Protein AF-A1ZHN7-F1 (afdb_monomer_lite)

Organism: NCBI:txid313606

Foldseek 3Di:
DWDKDKWFKAFPVRHTQWIWIDTQAKIWIDGPVFIKMWPGGNVPPPFQWIFIAGPVRHTFWIWGHDPQKIKIWGPDPPTWIKMWGDDPQKIFIDTPPDPDGQWIWGDPDVLKIFIDGPRDTQWIWDDDPQWTFIGGPPTGITTGDPFQNVLVVLVSVVVPPPVRSRVVSNVRRSPPD

Sequence (177 aa):
MGSWQKVIVKDKKGNRIVKFIWNEQQVLIQTPEKLWQSKDSIALIERPTKIYQTPANTPLIETNVKGLDILAKTISPPFSQWRLRFVGDTMQVFKANQHPPAYWVVQYKLNKYRVYQAGNEVGKTKITNGIVDVDGVGIDLKIPTPTNSYAYTLLMMYQIPKIIRCSLMAELLLKQL

Structure (mmCIF, N/CA/C/O backbone):
data_AF-A1ZHN7-F1
#
_entry.id   AF-A1ZHN7-F1
#
loop_
_atom_site.group_PDB
_atom_site.id
_atom_site.type_symbol
_atom_site.label_atom_id
_atom_site.label_alt_id
_atom_site.label_comp_id
_atom_site.label_asym_id
_atom_site.label_entity_id
_atom_site.label_seq_id
_atom_site.pdbx_PDB_ins_code
_atom_site.Cartn_x
_atom_site.Cartn_y
_atom_site.Cartn_z
_atom_site.occupancy
_atom_site.B_iso_or_equiv
_atom_site.auth_seq_id
_atom_site.auth_comp_id
_atom_site.auth_asym_id
_atom_site.auth_atom_id
_atom_site.pdbx_PDB_model_num
ATOM 1 N N . MET A 1 1 ? 0.942 24.299 -15.062 1.00 49.75 1 MET A N 1
ATOM 2 C CA . MET A 1 1 ? 1.853 23.328 -14.414 1.00 49.75 1 MET A CA 1
ATOM 3 C C . MET A 1 1 ? 1.235 22.950 -13.078 1.00 49.75 1 MET A C 1
ATOM 5 O O . MET A 1 1 ? 1.117 23.827 -12.232 1.00 49.75 1 MET A O 1
ATOM 9 N N . GLY A 1 2 ? 0.756 21.712 -12.922 1.00 61.78 2 GLY A N 1
ATOM 10 C CA . GLY A 1 2 ? 0.112 21.263 -11.681 1.00 61.78 2 GLY A CA 1
ATOM 11 C C . GLY A 1 2 ? 1.078 21.263 -10.491 1.00 61.78 2 GLY A C 1
ATOM 12 O O . GLY A 1 2 ? 2.279 21.032 -10.658 1.00 61.78 2 GLY A O 1
ATOM 13 N N . SER A 1 3 ? 0.566 21.545 -9.292 1.00 80.62 3 SER A N 1
ATOM 14 C CA . SER A 1 3 ? 1.362 21.550 -8.065 1.00 80.62 3 SER A CA 1
ATOM 15 C C . SER A 1 3 ? 1.751 20.125 -7.663 1.00 80.62 3 SER A C 1
ATOM 17 O O . SER A 1 3 ? 0.949 19.193 -7.699 1.00 80.62 3 SER A O 1
ATOM 19 N N . TRP A 1 4 ? 3.015 19.945 -7.286 1.00 86.25 4 TRP A N 1
ATOM 20 C CA . TRP A 1 4 ? 3.498 18.666 -6.782 1.00 86.25 4 TRP A CA 1
ATOM 21 C C . TRP A 1 4 ? 3.012 18.437 -5.354 1.00 86.25 4 TRP A C 1
ATOM 23 O O . TRP A 1 4 ? 3.286 19.232 -4.454 1.00 86.25 4 TRP A O 1
ATOM 33 N N . GLN A 1 5 ? 2.347 17.309 -5.135 1.00 88.06 5 GLN A N 1
ATOM 34 C CA . GLN A 1 5 ? 1.976 16.820 -3.816 1.00 88.06 5 GLN A CA 1
ATOM 35 C C . GLN A 1 5 ? 3.051 15.868 -3.290 1.00 88.06 5 GLN A C 1
ATOM 37 O O . GLN A 1 5 ? 3.743 15.182 -4.049 1.00 88.06 5 GLN A O 1
ATOM 42 N N . LYS A 1 6 ? 3.238 15.856 -1.968 1.00 89.69 6 LYS A N 1
ATOM 43 C CA . LYS A 1 6 ? 4.318 15.108 -1.323 1.00 89.69 6 LYS A CA 1
ATOM 44 C C . LYS A 1 6 ? 3.888 14.582 0.037 1.00 89.69 6 LYS A C 1
ATOM 46 O O . LYS A 1 6 ? 3.492 15.349 0.907 1.00 89.69 6 LYS A O 1
ATOM 51 N N . VAL A 1 7 ? 4.101 13.287 0.250 1.00 87.81 7 VAL A N 1
ATOM 52 C CA . VAL A 1 7 ? 3.923 12.616 1.543 1.00 87.81 7 VAL A CA 1
ATOM 53 C C . VAL A 1 7 ? 5.220 11.911 1.911 1.00 87.81 7 VAL A C 1
ATOM 55 O O . VAL A 1 7 ? 5.774 11.147 1.122 1.00 87.81 7 VAL A O 1
ATOM 58 N N . ILE A 1 8 ? 5.725 12.163 3.118 1.00 88.38 8 ILE A N 1
ATOM 59 C CA . ILE A 1 8 ? 6.865 11.432 3.678 1.00 88.38 8 ILE A CA 1
ATOM 60 C C . ILE A 1 8 ? 6.377 10.677 4.906 1.00 88.38 8 ILE A C 1
ATOM 62 O O . ILE A 1 8 ? 5.892 11.292 5.851 1.00 88.38 8 ILE A O 1
ATOM 66 N N . VAL A 1 9 ? 6.579 9.364 4.907 1.00 85.75 9 VAL A N 1
ATOM 67 C CA . VAL A 1 9 ? 6.367 8.513 6.076 1.00 85.75 9 VAL A CA 1
ATOM 68 C C . VAL A 1 9 ? 7.707 8.286 6.764 1.00 85.75 9 VAL A C 1
ATOM 70 O O . VAL A 1 9 ? 8.678 7.849 6.131 1.00 85.75 9 VAL A O 1
ATOM 73 N N . LYS A 1 10 ? 7.755 8.580 8.063 1.00 85.00 10 LYS A N 1
ATOM 74 C CA . LYS A 1 10 ? 8.924 8.370 8.920 1.00 85.00 10 LYS A CA 1
ATOM 75 C C . LYS A 1 10 ? 8.573 7.478 10.107 1.00 85.00 10 LYS A C 1
ATOM 77 O O . LYS A 1 10 ? 7.427 7.483 10.559 1.00 85.00 10 LYS A O 1
ATOM 82 N N . ASP A 1 11 ? 9.565 6.751 10.610 1.00 81.94 11 ASP A N 1
ATOM 83 C CA . ASP A 1 11 ? 9.480 6.107 11.923 1.00 81.94 11 ASP A CA 1
ATOM 84 C C . ASP A 1 11 ? 9.625 7.139 13.066 1.00 81.94 11 ASP A C 1
ATOM 86 O O . ASP A 1 11 ? 9.928 8.317 12.834 1.00 81.94 11 ASP A O 1
ATOM 90 N N . LYS A 1 12 ? 9.431 6.711 14.321 1.00 73.88 12 LYS A N 1
ATOM 91 C CA . LYS A 1 12 ? 9.613 7.563 15.514 1.00 73.88 12 LYS A CA 1
ATOM 92 C C . LYS A 1 12 ? 11.028 8.129 15.679 1.00 73.88 12 LYS A C 1
ATOM 94 O O . LYS A 1 12 ? 11.168 9.176 16.308 1.00 73.88 12 LYS A O 1
ATOM 99 N N . LYS A 1 13 ? 12.054 7.479 15.119 1.00 81.25 13 LYS A N 1
ATOM 100 C CA . LYS A 1 13 ? 13.450 7.954 15.136 1.00 81.25 13 LYS A CA 1
ATOM 101 C C . LYS A 1 13 ? 13.716 9.001 14.046 1.00 81.25 13 LYS A C 1
ATOM 103 O O . LYS A 1 13 ? 14.791 9.587 14.008 1.00 81.25 13 LYS A O 1
ATOM 108 N N . GLY A 1 14 ? 12.741 9.258 13.173 1.00 82.12 14 GLY A N 1
ATOM 109 C CA . GLY A 1 14 ? 12.850 10.199 12.064 1.00 82.12 14 GLY A CA 1
ATOM 110 C C . GLY A 1 14 ? 13.412 9.586 10.780 1.00 82.12 14 GLY A C 1
ATOM 111 O O . GLY A 1 14 ? 13.554 10.312 9.789 1.00 82.12 14 GLY A O 1
ATOM 112 N N . ASN A 1 15 ? 13.677 8.276 10.748 1.00 85.75 15 ASN A N 1
ATOM 113 C CA . ASN A 1 15 ? 14.151 7.597 9.549 1.00 85.75 15 ASN A CA 1
ATOM 114 C C . ASN A 1 15 ? 13.029 7.522 8.519 1.00 85.75 15 ASN A C 1
ATOM 116 O O . ASN A 1 15 ? 11.884 7.179 8.820 1.00 85.75 15 ASN A O 1
ATOM 120 N N . ARG A 1 16 ? 13.360 7.826 7.266 1.00 89.31 16 ARG A N 1
ATOM 121 C CA . ARG A 1 16 ? 12.405 7.768 6.158 1.00 89.31 16 ARG A CA 1
ATOM 122 C C . ARG A 1 16 ? 12.110 6.316 5.784 1.00 89.31 16 ARG A C 1
ATOM 124 O O . ARG A 1 16 ? 13.011 5.605 5.353 1.00 89.31 16 ARG A O 1
ATOM 131 N N . ILE A 1 17 ? 10.838 5.926 5.824 1.00 88.06 17 ILE A N 1
ATOM 132 C CA . ILE A 1 17 ? 10.381 4.598 5.383 1.00 88.06 17 ILE A CA 1
ATOM 133 C C . ILE A 1 17 ? 10.012 4.616 3.904 1.00 88.06 17 ILE A C 1
ATOM 135 O O . ILE A 1 17 ? 10.408 3.735 3.139 1.00 88.06 17 ILE A O 1
ATOM 139 N N . VAL A 1 18 ? 9.240 5.625 3.504 1.00 92.12 18 VAL A N 1
ATOM 140 C CA . VAL A 1 18 ? 8.807 5.822 2.122 1.00 92.12 18 VAL A CA 1
ATOM 141 C C . VAL A 1 18 ? 8.450 7.288 1.891 1.00 92.12 18 VAL A C 1
ATOM 143 O O . VAL A 1 18 ? 7.977 7.988 2.788 1.00 92.12 18 VAL A O 1
ATOM 146 N N . LYS A 1 19 ? 8.705 7.766 0.678 1.00 93.75 19 LYS A N 1
ATOM 147 C CA . LYS A 1 19 ? 8.317 9.080 0.180 1.00 93.75 19 LYS A CA 1
ATOM 148 C C . LYS A 1 19 ? 7.496 8.888 -1.087 1.00 93.75 19 LYS A C 1
ATOM 150 O O . LYS A 1 19 ? 7.940 8.214 -2.012 1.00 93.75 19 LYS A O 1
ATOM 155 N N . PHE A 1 20 ? 6.336 9.522 -1.110 1.00 93.12 20 PHE A N 1
ATOM 156 C CA . PHE A 1 20 ? 5.449 9.618 -2.256 1.00 93.12 20 PHE A CA 1
ATOM 157 C C . PHE A 1 20 ? 5.501 11.050 -2.774 1.00 93.12 20 PHE A C 1
ATOM 159 O O . PHE A 1 20 ? 5.432 11.997 -1.986 1.00 93.12 20 PHE A O 1
ATOM 166 N N . ILE A 1 21 ? 5.662 11.212 -4.081 1.00 92.62 21 ILE A N 1
ATOM 167 C CA . ILE A 1 21 ? 5.616 12.511 -4.752 1.00 92.62 21 ILE A CA 1
ATOM 168 C C . ILE A 1 21 ? 4.764 12.332 -5.993 1.00 92.62 21 ILE A C 1
ATOM 170 O O . ILE A 1 21 ? 4.994 11.382 -6.732 1.00 92.62 21 ILE A O 1
ATOM 174 N N . TRP A 1 22 ? 3.795 13.200 -6.235 1.00 90.69 22 TRP A N 1
ATOM 175 C CA . TRP A 1 22 ? 2.980 13.073 -7.435 1.00 90.69 22 TRP A CA 1
ATOM 176 C C . TRP A 1 22 ? 2.454 14.412 -7.932 1.00 90.69 22 TRP A C 1
ATOM 178 O O . TRP A 1 22 ? 2.357 15.382 -7.183 1.00 90.69 22 TRP A O 1
ATOM 188 N N . ASN A 1 23 ? 2.139 14.448 -9.217 1.00 87.94 23 ASN A N 1
ATOM 189 C CA . ASN A 1 23 ? 1.414 15.515 -9.893 1.00 87.94 23 ASN A CA 1
ATOM 190 C C . ASN A 1 23 ? 0.461 14.873 -10.915 1.00 87.94 23 ASN A C 1
ATOM 192 O O . ASN A 1 23 ? 0.361 13.656 -10.990 1.00 87.94 23 ASN A O 1
ATOM 196 N N . GLU A 1 24 ? -0.201 15.663 -11.750 1.00 82.31 24 GLU A N 1
ATOM 197 C CA . GLU A 1 24 ? -1.109 15.147 -12.786 1.00 82.31 24 GLU A CA 1
ATOM 198 C C . GLU A 1 24 ? -0.456 14.165 -13.778 1.00 82.31 24 GLU A C 1
ATOM 200 O O . GLU A 1 24 ? -1.155 13.377 -14.405 1.00 82.31 24 GLU A O 1
ATOM 205 N N . GLN A 1 25 ? 0.871 14.175 -13.917 1.00 84.12 25 GLN A N 1
ATOM 206 C CA . GLN A 1 25 ? 1.609 13.430 -14.939 1.00 84.12 25 GLN A CA 1
ATOM 207 C C . GLN A 1 25 ? 2.277 12.163 -14.411 1.00 84.12 25 GLN A C 1
ATOM 209 O O . GLN A 1 25 ? 2.516 11.242 -15.182 1.00 84.12 25 GLN A O 1
ATOM 214 N N . GLN A 1 26 ? 2.644 12.109 -13.134 1.00 87.81 26 GLN A N 1
ATOM 215 C CA . GLN A 1 26 ? 3.409 10.981 -12.614 1.00 87.81 26 GLN A CA 1
ATOM 216 C C . GLN A 1 26 ? 3.297 10.824 -11.105 1.00 87.81 26 GLN A C 1
ATOM 218 O O . GLN A 1 26 ? 3.159 11.792 -10.356 1.00 87.81 26 GLN A O 1
ATOM 223 N N . VAL A 1 27 ? 3.444 9.575 -10.669 1.00 92.00 27 VAL A N 1
ATOM 224 C CA . VAL A 1 27 ? 3.641 9.167 -9.280 1.00 92.00 27 VAL A CA 1
ATOM 225 C C . VAL A 1 27 ? 5.066 8.672 -9.125 1.00 92.00 27 VAL A C 1
ATOM 227 O O . VAL A 1 27 ? 5.492 7.793 -9.865 1.00 92.00 27 VAL A O 1
ATOM 230 N N . LEU A 1 28 ? 5.767 9.150 -8.108 1.00 95.06 28 LEU A N 1
ATOM 231 C CA . LEU A 1 28 ? 7.074 8.672 -7.687 1.00 95.06 28 LEU A CA 1
ATOM 232 C C . LEU A 1 28 ? 6.977 8.052 -6.293 1.00 95.06 28 LEU A C 1
ATOM 234 O O . LEU A 1 28 ? 6.463 8.672 -5.357 1.00 95.06 28 LEU A O 1
ATOM 238 N N . ILE A 1 29 ? 7.527 6.849 -6.146 1.00 96.38 29 ILE A N 1
ATOM 239 C CA . ILE A 1 29 ? 7.585 6.106 -4.890 1.00 96.38 29 ILE A CA 1
ATOM 240 C C . ILE A 1 29 ? 9.049 5.811 -4.576 1.00 96.38 29 ILE A C 1
ATOM 242 O O . ILE A 1 29 ? 9.746 5.143 -5.338 1.00 96.38 29 ILE A O 1
ATOM 246 N N . GLN A 1 30 ? 9.521 6.314 -3.439 1.00 96.62 30 GLN A N 1
ATOM 247 C CA . GLN A 1 30 ? 10.909 6.185 -3.011 1.00 96.62 30 GLN A CA 1
ATOM 248 C C . GLN A 1 30 ? 10.992 5.568 -1.616 1.00 96.62 30 GLN A C 1
ATOM 250 O O . GLN A 1 30 ? 10.591 6.190 -0.632 1.00 96.62 30 GLN A O 1
ATOM 255 N N . THR A 1 31 ? 11.577 4.379 -1.513 1.00 94.44 31 THR A N 1
ATOM 256 C CA . THR A 1 31 ? 12.037 3.792 -0.245 1.00 94.44 31 THR A CA 1
ATOM 257 C C . THR A 1 31 ? 13.545 4.045 -0.080 1.00 94.44 31 THR A C 1
ATOM 259 O O . THR A 1 31 ? 14.175 4.586 -0.992 1.00 94.44 31 THR A O 1
ATOM 262 N N . PRO A 1 32 ? 14.166 3.718 1.070 1.00 91.94 32 PRO A N 1
ATOM 263 C CA . PRO A 1 32 ? 15.624 3.760 1.198 1.00 91.94 32 PRO A CA 1
ATOM 264 C C . PRO A 1 32 ? 16.355 2.896 0.164 1.00 91.94 32 PRO A C 1
ATOM 266 O O . PRO A 1 32 ? 17.444 3.256 -0.260 1.00 91.94 32 PRO A O 1
ATOM 269 N N . GLU A 1 33 ? 15.746 1.785 -0.254 1.00 93.06 33 GLU A N 1
ATOM 270 C CA . GLU A 1 33 ? 16.395 0.768 -1.085 1.00 93.06 33 GLU A CA 1
ATOM 271 C C . GLU A 1 33 ? 16.028 0.868 -2.570 1.00 93.06 33 GLU A C 1
ATOM 273 O O . GLU A 1 33 ? 16.766 0.373 -3.417 1.00 93.06 33 GLU A O 1
ATOM 278 N N . LYS A 1 34 ? 14.858 1.429 -2.905 1.00 94.31 34 LYS A N 1
ATOM 279 C CA . LYS A 1 34 ? 14.313 1.398 -4.268 1.00 94.31 34 LYS A CA 1
ATOM 280 C C . LYS A 1 34 ? 13.571 2.679 -4.631 1.00 94.31 34 LYS A C 1
ATOM 282 O O . LYS A 1 34 ? 12.952 3.332 -3.792 1.00 94.31 34 LYS A O 1
ATOM 287 N N . LEU A 1 35 ? 13.596 2.981 -5.925 1.00 95.75 35 LEU A N 1
ATOM 288 C CA . LEU A 1 35 ? 12.838 4.048 -6.566 1.00 95.75 35 LEU A CA 1
ATOM 289 C C . LEU A 1 35 ? 12.042 3.452 -7.723 1.00 95.75 35 LEU A C 1
ATOM 291 O O . LEU A 1 35 ? 12.595 2.686 -8.513 1.00 95.75 35 LEU A O 1
ATOM 295 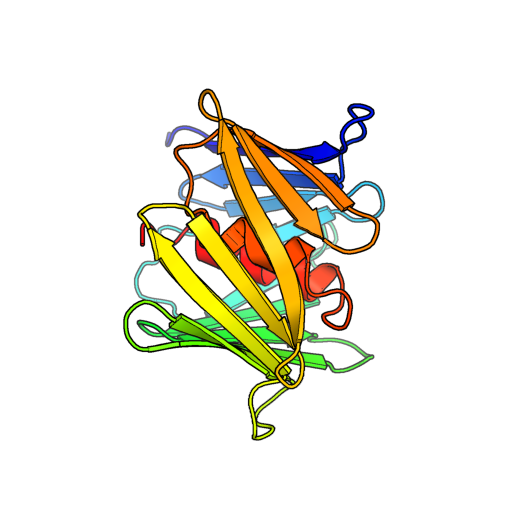N N . TRP A 1 36 ? 10.767 3.802 -7.825 1.00 96.50 36 TRP A N 1
ATOM 296 C CA . TRP A 1 36 ? 9.948 3.470 -8.984 1.00 96.50 36 TRP A CA 1
ATOM 297 C C . TRP A 1 36 ? 8.870 4.523 -9.217 1.00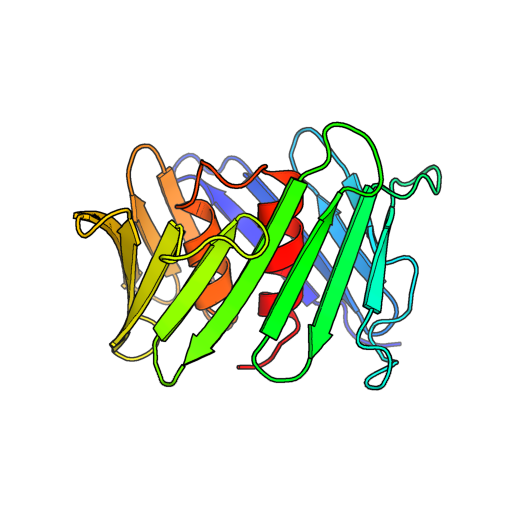 96.50 36 TRP A C 1
ATOM 299 O O . TRP A 1 36 ? 8.496 5.259 -8.301 1.00 96.50 36 TRP A O 1
ATOM 309 N N . GLN A 1 37 ? 8.395 4.610 -10.454 1.00 95.50 37 GLN A N 1
ATOM 310 C CA . GLN A 1 37 ? 7.474 5.652 -10.899 1.00 95.50 37 GLN A CA 1
ATOM 311 C C . G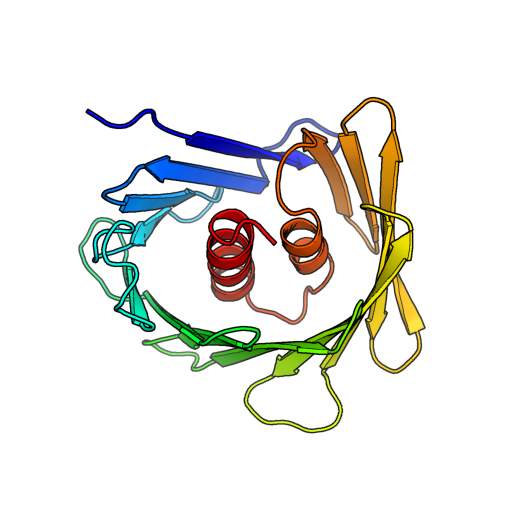LN A 1 37 ? 6.391 5.104 -11.818 1.00 95.50 37 GLN A C 1
ATOM 313 O O . GLN A 1 37 ? 6.598 4.071 -12.457 1.00 95.50 37 GLN A O 1
ATOM 318 N N . SER A 1 38 ? 5.245 5.781 -11.887 1.00 92.81 38 SER A N 1
ATOM 319 C CA . SER A 1 38 ? 4.215 5.443 -12.866 1.00 92.81 38 SER A CA 1
ATOM 320 C C . SER A 1 38 ? 4.712 5.757 -14.279 1.00 92.81 38 SER A C 1
ATOM 322 O O . SER A 1 38 ? 5.323 6.795 -14.520 1.00 92.81 38 SER A O 1
ATOM 324 N N . LYS A 1 39 ? 4.464 4.840 -15.214 1.00 87.50 39 LYS A N 1
ATOM 325 C CA . LYS A 1 39 ? 4.714 5.028 -16.646 1.00 87.50 39 LYS A CA 1
ATOM 326 C C . LYS A 1 39 ? 3.691 5.979 -17.265 1.00 87.50 39 LYS A C 1
ATOM 328 O O . LYS A 1 39 ? 4.041 6.785 -18.119 1.00 87.50 39 LYS A O 1
ATOM 333 N N . ASP A 1 40 ? 2.437 5.852 -16.841 1.00 77.06 40 ASP A N 1
ATOM 334 C CA . ASP A 1 40 ? 1.304 6.590 -17.387 1.00 77.06 40 ASP A CA 1
ATOM 335 C C . ASP A 1 40 ? 0.956 7.826 -16.541 1.00 77.06 40 ASP A C 1
ATOM 337 O O . ASP A 1 40 ? 1.215 7.871 -15.331 1.00 77.06 40 ASP A O 1
ATOM 341 N N . SER A 1 41 ? 0.331 8.804 -17.204 1.00 70.62 41 SER A N 1
ATOM 342 C CA . SER A 1 41 ? -0.208 10.025 -16.595 1.00 70.62 41 SER A CA 1
ATOM 343 C C . SER A 1 41 ? -1.318 9.724 -15.588 1.00 70.62 41 SER A C 1
ATOM 345 O O . SER A 1 41 ? -2.177 8.880 -15.847 1.00 70.62 41 SER A O 1
ATOM 347 N N . ILE A 1 42 ? -1.337 10.440 -14.457 1.00 67.94 42 ILE A N 1
ATOM 348 C CA . ILE A 1 42 ? -2.399 10.317 -13.443 1.00 67.94 42 ILE A CA 1
ATOM 349 C C . ILE A 1 42 ? -3.713 10.914 -13.959 1.00 67.94 42 ILE A C 1
ATOM 351 O O . ILE A 1 42 ? -4.780 10.397 -13.641 1.00 67.94 42 ILE A O 1
ATOM 355 N N . ALA A 1 43 ? -3.640 11.968 -14.780 1.00 56.41 43 ALA A N 1
ATOM 356 C CA . ALA A 1 43 ? -4.792 12.699 -15.311 1.00 56.41 43 ALA A CA 1
ATOM 357 C C . ALA A 1 43 ? -5.678 11.881 -16.270 1.00 56.41 43 ALA A C 1
ATOM 359 O O . ALA A 1 43 ? -6.755 12.330 -16.653 1.00 56.41 43 ALA A O 1
ATOM 360 N N . LEU A 1 44 ? -5.264 10.668 -16.642 1.00 51.25 44 LEU A N 1
ATOM 361 C CA . LEU A 1 44 ? -6.090 9.742 -17.410 1.00 51.25 44 LEU A CA 1
ATOM 362 C C . LEU A 1 44 ? -7.016 8.981 -16.454 1.00 51.25 44 LEU A C 1
ATOM 364 O O . LEU A 1 44 ? -6.823 7.799 -16.177 1.00 51.25 44 LEU A O 1
ATOM 368 N N . ILE A 1 45 ? -8.038 9.691 -15.971 1.00 50.12 45 ILE A N 1
ATOM 369 C CA . ILE A 1 45 ? -9.118 9.222 -15.080 1.00 50.12 45 ILE A CA 1
ATOM 370 C C . ILE A 1 45 ? -9.853 7.978 -15.639 1.00 50.12 45 ILE A C 1
ATOM 372 O O . ILE A 1 45 ? -10.559 7.287 -14.911 1.00 50.12 45 ILE A O 1
ATOM 376 N N . GLU A 1 46 ? -9.622 7.618 -16.903 1.00 52.81 46 GLU A N 1
ATOM 377 C CA . GLU A 1 46 ? -10.259 6.485 -17.580 1.00 52.81 46 GLU A CA 1
ATOM 378 C C . GLU A 1 46 ? -9.385 5.232 -17.728 1.00 52.81 46 GLU A C 1
ATOM 380 O O . GLU A 1 46 ? -9.879 4.203 -18.189 1.00 52.81 46 GLU A O 1
ATOM 385 N N . ARG A 1 47 ? -8.098 5.256 -17.343 1.00 60.75 47 ARG A N 1
ATOM 386 C CA . ARG A 1 47 ? -7.276 4.035 -17.368 1.00 60.75 47 ARG A CA 1
ATOM 387 C C . ARG A 1 47 ? -7.283 3.375 -15.993 1.00 60.75 47 ARG A C 1
ATOM 389 O O . ARG A 1 47 ? -6.585 3.849 -15.097 1.00 60.75 47 ARG A O 1
ATOM 396 N N . PRO A 1 48 ? -8.010 2.253 -15.808 1.00 72.88 48 PRO A N 1
ATOM 397 C CA . PRO A 1 48 ? -7.983 1.545 -14.537 1.00 72.88 48 PRO A CA 1
ATOM 398 C C . PRO A 1 48 ? -6.586 0.983 -14.262 1.00 72.88 48 PRO A C 1
ATOM 400 O O . PRO A 1 48 ? -6.224 0.816 -13.107 1.00 72.88 48 PRO A O 1
ATOM 403 N N . THR A 1 49 ? -5.786 0.718 -15.298 1.00 87.62 49 THR A N 1
ATOM 404 C CA . THR A 1 49 ? -4.469 0.093 -15.165 1.00 87.62 49 THR A CA 1
ATOM 405 C C . THR A 1 49 ? -3.335 1.116 -15.212 1.00 87.62 49 THR A C 1
ATOM 407 O O . THR A 1 49 ? -3.275 1.914 -16.146 1.00 87.62 49 THR A O 1
ATOM 410 N N . LYS A 1 50 ? -2.395 1.035 -14.263 1.00 90.12 50 LYS A N 1
ATOM 411 C CA . LYS A 1 50 ? -1.114 1.756 -14.294 1.00 90.12 50 LYS A CA 1
ATOM 412 C C . LYS A 1 50 ? 0.046 0.779 -14.170 1.00 90.12 50 LYS A C 1
ATOM 414 O O . LYS A 1 50 ? -0.025 -0.211 -13.443 1.00 90.12 50 LYS A O 1
ATOM 419 N N . ILE A 1 51 ? 1.143 1.086 -14.853 1.00 93.56 51 ILE A N 1
ATOM 420 C CA . ILE A 1 51 ? 2.399 0.348 -14.705 1.00 93.56 51 ILE A CA 1
ATOM 421 C C . ILE A 1 51 ? 3.387 1.206 -13.930 1.00 93.56 51 ILE A C 1
ATOM 423 O O . ILE A 1 51 ? 3.669 2.342 -14.302 1.00 93.56 51 ILE A O 1
ATOM 427 N N . TYR A 1 52 ? 3.950 0.636 -12.875 1.00 94.94 52 TYR A N 1
ATOM 428 C CA . TYR A 1 52 ? 5.085 1.184 -12.159 1.00 94.94 52 TYR A CA 1
ATOM 429 C C . TYR A 1 52 ? 6.380 0.539 -12.638 1.00 94.94 52 TYR A C 1
ATOM 431 O O . TYR A 1 52 ? 6.470 -0.685 -12.759 1.00 94.94 52 TYR A O 1
ATOM 439 N N . GLN A 1 53 ? 7.401 1.361 -12.855 1.00 95.50 53 GLN A N 1
ATOM 440 C CA . GLN A 1 53 ? 8.681 0.956 -13.427 1.00 95.50 53 GLN A CA 1
ATOM 441 C C . GLN A 1 53 ? 9.868 1.589 -12.696 1.00 95.50 53 GLN A C 1
ATOM 443 O O . GLN A 1 53 ? 9.732 2.614 -12.026 1.00 95.50 53 GLN A O 1
ATOM 448 N N . THR A 1 54 ? 11.044 0.976 -12.822 1.00 95.25 54 THR A N 1
ATOM 449 C CA . THR A 1 54 ? 12.314 1.560 -12.366 1.00 95.25 54 THR A CA 1
ATOM 450 C C . THR A 1 54 ? 12.653 2.829 -13.167 1.00 95.25 54 THR A C 1
ATOM 452 O O . THR A 1 54 ? 12.106 3.039 -14.252 1.00 95.25 54 THR A O 1
ATOM 455 N N . PRO A 1 55 ? 13.623 3.644 -12.709 1.00 93.62 55 PRO A N 1
ATOM 456 C CA . PRO A 1 55 ? 14.184 4.730 -13.519 1.00 93.62 55 PRO A CA 1
ATOM 457 C C . PRO A 1 55 ? 14.794 4.262 -14.850 1.00 93.62 55 PRO A C 1
ATOM 459 O O . PRO A 1 55 ? 14.860 5.034 -15.796 1.00 93.62 55 PRO A O 1
ATOM 462 N N . ALA A 1 56 ? 15.205 2.993 -14.937 1.00 94.56 56 ALA A N 1
ATOM 463 C CA . ALA A 1 56 ? 15.698 2.363 -16.162 1.00 94.56 56 ALA A CA 1
ATOM 464 C C . ALA A 1 56 ? 14.566 1.816 -17.062 1.00 94.56 56 ALA A C 1
ATOM 466 O O . ALA A 1 56 ? 14.824 1.008 -17.949 1.00 94.56 56 ALA A O 1
ATOM 467 N N . ASN A 1 57 ? 13.311 2.218 -16.823 1.00 93.31 57 ASN A N 1
ATOM 468 C CA . ASN A 1 57 ? 12.117 1.782 -17.557 1.00 93.31 57 ASN A CA 1
ATOM 469 C C . ASN A 1 57 ? 11.848 0.267 -17.502 1.00 93.31 57 ASN A C 1
ATOM 471 O O . ASN A 1 57 ? 11.191 -0.288 -18.380 1.00 93.31 57 ASN A O 1
ATOM 475 N N . THR A 1 58 ? 12.325 -0.418 -16.459 1.00 94.12 58 THR A N 1
ATOM 476 C CA . THR A 1 58 ? 11.998 -1.829 -16.217 1.00 94.12 58 THR A CA 1
ATOM 477 C C . THR A 1 58 ? 10.656 -1.925 -15.486 1.00 94.12 58 THR A C 1
ATOM 479 O O . THR A 1 58 ? 10.568 -1.420 -14.361 1.0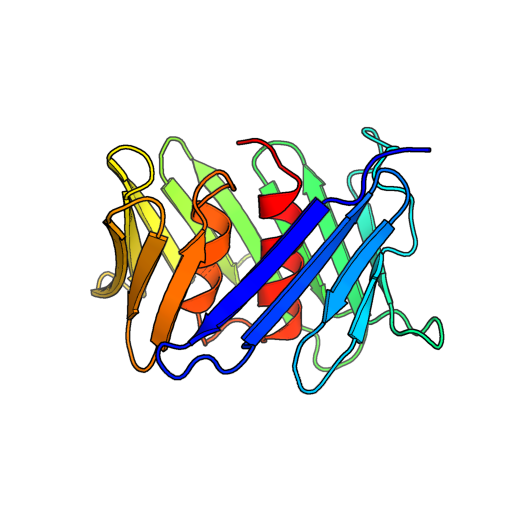0 94.12 58 THR A O 1
ATOM 482 N N . PRO A 1 59 ? 9.617 -2.569 -16.051 1.00 94.50 59 PRO A N 1
ATOM 483 C CA . PRO A 1 59 ? 8.335 -2.746 -15.372 1.00 94.50 59 PRO A CA 1
ATOM 484 C C . PRO A 1 59 ? 8.479 -3.569 -14.085 1.00 94.50 59 PRO A C 1
ATOM 486 O O . PRO A 1 59 ? 9.191 -4.571 -14.056 1.00 94.50 59 PRO A O 1
ATOM 489 N N . LEU A 1 60 ? 7.796 -3.153 -13.017 1.00 94.88 60 LEU A N 1
ATOM 490 C CA . LEU A 1 60 ? 7.855 -3.800 -11.703 1.00 94.88 60 LEU A CA 1
ATOM 491 C C . LEU A 1 60 ? 6.485 -4.267 -11.222 1.00 94.88 60 LEU A C 1
ATOM 493 O O . LEU A 1 60 ? 6.331 -5.422 -10.824 1.00 94.88 60 LEU A O 1
ATOM 497 N N . ILE A 1 61 ? 5.509 -3.359 -11.223 1.00 96.06 61 ILE A N 1
ATOM 498 C CA . ILE A 1 61 ? 4.170 -3.580 -10.675 1.00 96.06 61 ILE A CA 1
ATOM 499 C C . ILE A 1 61 ? 3.148 -3.087 -11.684 1.00 96.06 61 ILE A C 1
ATOM 501 O O . ILE A 1 61 ? 3.281 -1.988 -12.211 1.00 96.06 61 ILE A O 1
ATOM 505 N N . GLU A 1 62 ? 2.109 -3.875 -11.905 1.00 95.44 62 GLU A N 1
ATOM 506 C CA . GLU A 1 62 ? 0.886 -3.414 -12.547 1.00 95.44 62 GLU A CA 1
ATOM 507 C C . GLU A 1 62 ? -0.173 -3.233 -11.460 1.00 95.44 62 GLU A C 1
ATOM 509 O O . GLU A 1 62 ? -0.421 -4.153 -10.673 1.00 95.44 62 GLU A O 1
ATOM 514 N N . THR A 1 63 ? -0.780 -2.051 -11.401 1.00 94.00 63 THR A N 1
ATOM 515 C CA . THR A 1 63 ? -1.946 -1.776 -10.563 1.00 94.00 63 THR A CA 1
ATOM 516 C C . THR A 1 63 ? -3.191 -1.666 -11.431 1.00 94.00 63 THR A C 1
ATOM 518 O O . THR A 1 63 ? -3.117 -1.185 -12.558 1.00 94.00 63 THR A O 1
ATOM 521 N N . ASN A 1 64 ? -4.338 -2.118 -10.923 1.00 92.12 64 ASN A N 1
ATOM 522 C CA . ASN A 1 64 ? -5.640 -1.926 -11.558 1.00 92.12 64 ASN A CA 1
ATOM 523 C C . ASN A 1 64 ? -6.645 -1.397 -10.528 1.00 92.12 64 ASN A C 1
ATOM 525 O O . ASN A 1 64 ? -6.936 -2.074 -9.546 1.00 92.12 64 ASN A O 1
ATOM 529 N N . VAL A 1 65 ? -7.157 -0.189 -10.734 1.00 89.06 65 VAL A N 1
ATOM 530 C CA . VAL A 1 65 ? -8.126 0.491 -9.874 1.00 89.06 65 VAL A CA 1
ATOM 531 C C . VAL A 1 65 ? -9.474 0.512 -10.589 1.00 89.06 65 VAL A C 1
ATOM 533 O O . VAL A 1 65 ? -9.634 1.181 -11.607 1.00 89.06 65 VAL A O 1
ATOM 536 N N . LYS A 1 66 ? -10.473 -0.177 -10.036 1.00 88.19 66 LYS A N 1
ATOM 537 C CA . LYS A 1 66 ? -11.844 -0.202 -10.555 1.00 88.19 66 LYS A CA 1
ATOM 538 C C . LYS A 1 66 ? -12.829 0.073 -9.425 1.00 88.19 66 LYS A C 1
ATOM 540 O O . LYS A 1 66 ? -13.138 -0.810 -8.631 1.00 88.19 66 LYS A O 1
ATOM 545 N N . GLY A 1 67 ? -13.343 1.302 -9.349 1.00 87.12 67 GLY A N 1
ATOM 546 C CA . GLY A 1 67 ? -14.275 1.688 -8.285 1.00 87.12 67 GLY A CA 1
ATOM 547 C C . GLY A 1 67 ? -13.658 1.459 -6.902 1.00 87.12 67 GLY A C 1
ATOM 548 O O . GLY A 1 67 ? -12.618 2.035 -6.601 1.00 87.12 67 GLY A O 1
ATOM 549 N N . LEU A 1 68 ? -14.272 0.606 -6.084 1.00 89.56 68 LEU A N 1
ATOM 550 C CA . LEU A 1 68 ? -13.824 0.249 -4.732 1.00 89.56 68 LEU A CA 1
ATOM 551 C C . LEU A 1 68 ? -12.866 -0.958 -4.678 1.00 89.56 68 LEU A C 1
ATOM 553 O O . LEU A 1 68 ? -12.568 -1.463 -3.597 1.00 89.56 68 LEU A O 1
ATOM 557 N N . ASP A 1 69 ? -12.379 -1.420 -5.828 1.00 92.06 69 ASP A N 1
ATOM 558 C CA . ASP A 1 69 ? -11.401 -2.498 -5.944 1.00 92.06 69 ASP A CA 1
ATOM 559 C C . ASP A 1 69 ? -10.058 -1.971 -6.468 1.00 92.06 69 ASP A C 1
ATOM 561 O O . ASP A 1 69 ? -10.008 -1.216 -7.442 1.00 92.06 69 ASP A O 1
ATOM 565 N N . ILE A 1 70 ? -8.960 -2.380 -5.827 1.00 93.44 70 ILE A N 1
ATOM 566 C CA . ILE A 1 70 ? -7.587 -2.052 -6.235 1.00 93.44 70 ILE A CA 1
ATOM 567 C C . ILE A 1 70 ? -6.762 -3.334 -6.249 1.00 93.44 70 ILE A C 1
ATOM 569 O O . ILE A 1 70 ? -6.581 -3.974 -5.220 1.00 93.44 70 ILE A O 1
ATOM 573 N N . LEU A 1 71 ? -6.225 -3.703 -7.401 1.00 95.25 71 LEU A N 1
ATOM 574 C CA . LEU A 1 71 ? -5.317 -4.828 -7.583 1.00 95.25 71 LEU A CA 1
ATOM 575 C C . LEU A 1 71 ? -3.888 -4.315 -7.756 1.00 95.25 71 LEU A C 1
ATOM 577 O O . LEU A 1 71 ? -3.676 -3.304 -8.415 1.00 95.25 71 LEU A O 1
ATOM 581 N N . ALA A 1 72 ? -2.907 -5.041 -7.230 1.00 96.31 72 ALA A N 1
ATOM 582 C CA . ALA A 1 72 ? -1.498 -4.868 -7.552 1.00 96.31 72 ALA A CA 1
ATOM 583 C C . ALA A 1 72 ? -0.844 -6.236 -7.758 1.00 96.31 72 ALA A C 1
ATOM 585 O O . ALA A 1 72 ? -0.984 -7.125 -6.915 1.00 96.31 72 ALA A O 1
ATOM 586 N N . LYS A 1 73 ? -0.107 -6.402 -8.856 1.00 96.38 73 LYS A N 1
ATOM 587 C CA . LYS A 1 73 ? 0.660 -7.619 -9.151 1.00 96.38 73 LYS A CA 1
ATOM 588 C C . LYS A 1 73 ? 2.086 -7.286 -9.570 1.00 96.38 73 LYS A C 1
ATOM 590 O O . LYS A 1 73 ? 2.312 -6.283 -10.246 1.00 96.38 73 LYS A O 1
ATOM 595 N N . THR A 1 74 ? 3.048 -8.115 -9.181 1.00 96.50 74 THR A N 1
ATOM 596 C CA . THR A 1 74 ? 4.399 -8.046 -9.748 1.00 96.50 74 THR A CA 1
ATOM 597 C C . THR A 1 74 ? 4.391 -8.531 -11.192 1.00 96.50 74 THR A C 1
ATOM 599 O O . THR A 1 74 ? 3.723 -9.507 -11.528 1.00 96.50 74 THR A O 1
ATOM 602 N N . ILE A 1 75 ? 5.131 -7.826 -12.048 1.00 95.00 75 ILE A N 1
ATOM 603 C CA . ILE A 1 75 ? 5.302 -8.177 -13.468 1.00 95.00 75 ILE A CA 1
ATOM 604 C C . ILE A 1 75 ? 6.449 -9.183 -13.643 1.00 95.00 75 ILE A C 1
ATOM 606 O O . ILE A 1 75 ? 6.438 -9.975 -14.580 1.00 95.00 75 ILE A O 1
ATOM 610 N N . SER A 1 76 ? 7.402 -9.190 -12.709 1.00 86.25 76 SER A N 1
ATOM 611 C CA . SER A 1 76 ? 8.574 -10.069 -12.726 1.00 86.25 76 SER A CA 1
ATOM 612 C C . SER A 1 76 ? 8.624 -10.959 -11.477 1.00 86.25 76 SER A C 1
ATOM 614 O O . SER A 1 76 ? 8.092 -10.566 -10.430 1.00 86.25 76 SER A O 1
ATOM 616 N N . PRO A 1 77 ? 9.285 -12.132 -11.546 1.00 84.25 77 PRO A N 1
ATOM 617 C CA . PRO A 1 77 ? 9.443 -13.025 -10.404 1.00 84.25 77 PRO A CA 1
ATOM 618 C C . PRO A 1 77 ? 10.079 -12.354 -9.166 1.00 84.25 77 PRO A C 1
ATOM 620 O O . PRO A 1 77 ? 10.966 -11.509 -9.315 1.00 84.25 77 PRO A O 1
ATOM 623 N N . PRO A 1 78 ? 9.684 -12.753 -7.939 1.00 87.19 78 PRO A N 1
ATOM 624 C CA . PRO A 1 78 ? 8.607 -13.697 -7.647 1.00 87.19 78 PRO A CA 1
ATOM 625 C C . PRO A 1 78 ? 7.228 -13.084 -7.932 1.00 87.19 78 PRO A C 1
ATOM 627 O O . PRO A 1 78 ? 6.926 -11.960 -7.517 1.00 87.19 78 PRO A O 1
ATOM 630 N N . PHE A 1 79 ? 6.378 -13.839 -8.632 1.00 91.56 79 PHE A N 1
ATOM 631 C CA . PHE A 1 79 ? 5.014 -13.413 -8.932 1.00 91.56 79 PHE A CA 1
ATOM 632 C C . PHE A 1 79 ? 4.193 -13.343 -7.646 1.00 91.56 79 PHE A C 1
ATOM 634 O O . PHE A 1 79 ? 4.119 -14.295 -6.871 1.00 91.56 79 PHE A O 1
ATOM 641 N N . SER A 1 80 ? 3.592 -12.187 -7.402 1.00 95.31 80 SER A N 1
ATOM 642 C CA . SER A 1 80 ? 2.787 -11.920 -6.223 1.00 95.31 80 SER A CA 1
ATOM 643 C C . SER A 1 80 ? 1.692 -10.945 -6.600 1.00 95.31 80 SER A C 1
ATOM 645 O O . SER A 1 80 ? 1.938 -9.959 -7.290 1.00 95.31 80 SER A O 1
ATOM 647 N N . GLN A 1 81 ? 0.480 -11.234 -6.151 1.00 96.62 81 GLN A N 1
ATOM 648 C CA . GLN A 1 81 ? -0.710 -10.458 -6.455 1.00 96.62 81 GLN A CA 1
ATOM 649 C C . GLN A 1 81 ? -1.466 -10.201 -5.162 1.00 96.62 81 GLN A C 1
ATOM 651 O O . GLN A 1 81 ? -1.619 -11.111 -4.349 1.00 96.62 81 GLN A O 1
ATOM 656 N N . TRP A 1 82 ? -1.945 -8.976 -4.983 1.00 97.69 82 TRP A N 1
ATOM 657 C CA . TRP A 1 82 ? -2.747 -8.568 -3.838 1.00 97.69 82 TRP A CA 1
ATOM 658 C C . TRP A 1 82 ? -3.871 -7.643 -4.277 1.00 97.69 82 TRP A C 1
ATOM 660 O O . TRP A 1 82 ? -3.682 -6.811 -5.163 1.00 97.69 82 TRP A O 1
ATOM 670 N N . ARG A 1 83 ? -5.035 -7.784 -3.648 1.00 96.19 83 ARG A N 1
ATOM 671 C CA . ARG A 1 83 ? -6.232 -6.995 -3.940 1.00 96.19 83 ARG A CA 1
ATOM 672 C C . ARG A 1 83 ? -6.762 -6.345 -2.672 1.00 96.19 83 ARG A C 1
ATOM 674 O O . ARG A 1 83 ? -6.849 -6.994 -1.635 1.00 96.19 83 ARG A O 1
ATOM 681 N N . LEU A 1 84 ? -7.154 -5.086 -2.781 1.00 95.44 84 LEU A N 1
ATOM 682 C CA . LEU A 1 84 ? -7.938 -4.346 -1.805 1.00 95.44 84 LEU A CA 1
ATOM 683 C C . LEU A 1 84 ? -9.369 -4.246 -2.315 1.00 95.44 84 LEU A C 1
ATOM 685 O O . LEU A 1 84 ? -9.575 -3.951 -3.493 1.00 95.44 84 LEU A O 1
ATOM 689 N N . ARG A 1 85 ? -10.339 -4.458 -1.432 1.00 94.62 85 ARG A N 1
ATOM 690 C CA . ARG A 1 85 ? -11.761 -4.265 -1.716 1.00 94.62 85 ARG A CA 1
ATOM 691 C C . ARG A 1 85 ? -12.416 -3.530 -0.561 1.00 94.62 85 ARG A C 1
ATOM 693 O O . ARG A 1 85 ? -12.307 -3.982 0.576 1.00 94.62 85 ARG A O 1
ATOM 700 N N . PHE A 1 86 ? -13.116 -2.441 -0.847 1.00 92.69 86 PHE A N 1
ATOM 701 C CA . PHE A 1 86 ? -13.906 -1.734 0.160 1.00 92.69 86 PHE A CA 1
ATOM 702 C C . PHE A 1 86 ? -15.347 -2.251 0.174 1.00 92.69 86 PHE A C 1
ATOM 704 O O . PHE A 1 86 ? -15.978 -2.399 -0.874 1.00 92.69 86 PHE A O 1
ATOM 711 N N . VAL A 1 87 ? -15.853 -2.540 1.371 1.00 92.25 87 VAL A N 1
ATOM 712 C CA . VAL A 1 87 ? -17.232 -2.958 1.645 1.00 92.25 87 VAL A CA 1
ATOM 713 C C . VAL A 1 87 ? -17.718 -2.152 2.849 1.00 92.25 87 VAL A C 1
ATOM 715 O O . VAL A 1 87 ? -17.380 -2.471 3.989 1.00 92.25 87 VAL A O 1
ATOM 718 N N . GLY A 1 88 ? -18.463 -1.074 2.588 1.00 88.12 88 GLY A N 1
ATOM 719 C CA . GLY A 1 88 ? -18.789 -0.071 3.609 1.00 88.12 88 GLY A CA 1
ATOM 720 C C . GLY A 1 88 ? -17.519 0.524 4.224 1.00 88.12 88 GLY A C 1
ATOM 721 O O . GLY A 1 88 ? -16.559 0.812 3.511 1.00 88.12 88 GLY A O 1
ATOM 722 N N . ASP A 1 89 ? -17.485 0.607 5.552 1.00 88.31 89 ASP A N 1
ATOM 723 C CA . ASP A 1 89 ? -16.356 1.126 6.343 1.00 88.31 89 ASP A CA 1
ATOM 724 C C . ASP A 1 89 ? -15.237 0.091 6.586 1.00 88.31 89 ASP A C 1
ATOM 726 O O . ASP A 1 89 ? -14.441 0.201 7.525 1.00 88.31 89 ASP A O 1
ATOM 730 N N . THR A 1 90 ? -15.204 -0.977 5.784 1.00 92.25 90 THR A N 1
ATOM 731 C CA . THR A 1 90 ? -14.207 -2.045 5.892 1.00 92.25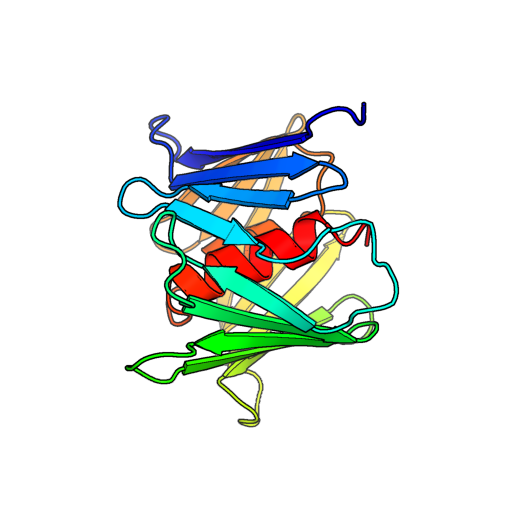 90 THR A CA 1
ATOM 732 C C . THR A 1 90 ? -13.427 -2.207 4.597 1.00 92.25 90 THR A C 1
ATOM 734 O O . THR A 1 90 ? -14.000 -2.456 3.537 1.00 92.25 90 THR A O 1
ATOM 737 N N . MET A 1 91 ? -12.099 -2.158 4.688 1.00 94.81 91 MET A N 1
ATOM 738 C CA . MET A 1 91 ? -11.207 -2.577 3.608 1.00 94.81 91 MET A CA 1
ATOM 739 C C . MET A 1 91 ? -10.758 -4.021 3.848 1.00 94.81 91 MET A C 1
ATOM 741 O O . MET A 1 91 ? -10.146 -4.343 4.865 1.00 94.81 91 MET A O 1
ATOM 745 N N . GLN A 1 92 ? -11.048 -4.898 2.896 1.00 96.31 92 GLN A N 1
ATOM 746 C CA . GLN A 1 92 ? -10.608 -6.290 2.870 1.00 96.31 92 GLN A CA 1
ATOM 747 C C . GLN A 1 92 ? -9.370 -6.419 1.984 1.00 96.31 92 GLN A C 1
ATOM 749 O O . GLN A 1 92 ? -9.331 -5.860 0.885 1.00 96.31 92 GLN A O 1
ATOM 754 N N . VAL A 1 93 ? -8.369 -7.167 2.445 1.00 96.94 93 VAL A N 1
ATOM 755 C CA . VAL A 1 93 ? -7.103 -7.352 1.730 1.00 96.94 93 VAL A CA 1
ATOM 756 C C . VAL A 1 93 ? -6.880 -8.824 1.441 1.00 96.94 93 VAL A C 1
ATOM 758 O O . VAL A 1 93 ? -6.825 -9.647 2.351 1.00 96.94 93 VAL A O 1
ATOM 761 N N . PHE A 1 94 ? -6.724 -9.153 0.167 1.00 97.19 94 PHE A N 1
ATOM 762 C CA . PHE A 1 94 ? -6.619 -10.513 -0.336 1.00 97.19 94 PHE A CA 1
ATOM 763 C C . PHE A 1 94 ? -5.242 -10.746 -0.940 1.00 97.19 94 PHE A C 1
ATOM 765 O O . PHE A 1 94 ? -4.734 -9.904 -1.684 1.00 97.19 94 PHE A O 1
ATOM 772 N N . LYS A 1 95 ? -4.664 -11.918 -0.674 1.00 95.25 95 LYS A N 1
ATOM 773 C CA . LYS A 1 95 ? -3.547 -12.444 -1.457 1.00 95.25 95 LYS A CA 1
ATOM 774 C C . LYS A 1 95 ? -4.136 -13.144 -2.680 1.00 95.25 95 LYS A C 1
ATOM 776 O O . LYS A 1 95 ? -4.876 -14.115 -2.550 1.00 95.25 95 LYS A O 1
ATOM 781 N N . ALA A 1 96 ? -3.843 -12.633 -3.868 1.00 86.88 96 ALA A N 1
ATOM 782 C CA . ALA A 1 96 ? -4.488 -13.024 -5.118 1.00 86.88 96 ALA A CA 1
ATOM 783 C C . ALA A 1 96 ? -6.028 -13.006 -4.988 1.00 86.88 96 ALA A C 1
ATOM 785 O O . ALA A 1 96 ? -6.588 -11.981 -4.605 1.00 86.88 96 ALA A O 1
ATOM 786 N N . ASN A 1 97 ? -6.693 -14.123 -5.293 1.00 81.06 97 ASN A N 1
ATOM 787 C CA . ASN A 1 97 ? -8.140 -14.316 -5.137 1.00 81.06 97 ASN A CA 1
ATOM 788 C C . ASN A 1 97 ? -8.468 -15.306 -3.997 1.00 81.06 97 ASN A C 1
ATOM 790 O O . ASN A 1 97 ? -9.485 -15.991 -4.047 1.00 81.06 97 ASN A O 1
ATOM 794 N N . GLN A 1 98 ? -7.578 -15.452 -3.009 1.00 89.25 98 GLN A N 1
ATOM 795 C CA . GLN A 1 98 ? -7.771 -16.398 -1.907 1.00 89.25 98 GLN A CA 1
ATOM 796 C C . GLN A 1 98 ? -8.883 -15.934 -0.967 1.00 89.25 98 GLN A C 1
ATOM 798 O O . GLN A 1 98 ? -8.918 -14.768 -0.594 1.00 89.25 98 GLN A O 1
ATOM 803 N N . HIS A 1 99 ? -9.747 -16.857 -0.549 1.00 86.31 99 HIS A N 1
ATOM 804 C CA . HIS A 1 99 ? -10.743 -16.638 0.497 1.00 86.31 99 HIS A CA 1
ATOM 805 C C . HIS A 1 99 ? -10.417 -17.523 1.709 1.00 86.31 99 HIS A C 1
ATOM 807 O O . HIS A 1 99 ? -10.044 -18.681 1.504 1.00 86.31 99 HIS A O 1
ATOM 813 N N . PRO A 1 100 ? -10.568 -17.027 2.953 1.00 91.44 100 PRO A N 1
ATOM 814 C CA . PRO A 1 100 ? -11.009 -15.678 3.350 1.00 91.44 100 PRO A CA 1
ATOM 815 C C . PRO A 1 100 ? -9.953 -14.574 3.084 1.00 91.44 100 PRO A C 1
ATOM 817 O O . PRO A 1 100 ? -8.819 -14.899 2.728 1.00 91.44 100 PRO A O 1
ATOM 820 N N . PRO A 1 101 ? -10.298 -13.272 3.238 1.00 94.81 101 PRO A N 1
ATOM 821 C CA . PRO A 1 101 ? -9.316 -12.186 3.223 1.00 94.81 101 PRO A CA 1
ATOM 822 C C . PRO A 1 101 ? -8.126 -12.464 4.153 1.00 94.81 101 PRO A C 1
ATOM 824 O O . PRO A 1 101 ? -8.286 -13.016 5.239 1.00 94.81 101 PRO A O 1
ATOM 827 N N . ALA A 1 102 ? -6.931 -12.039 3.746 1.00 95.75 102 ALA A N 1
ATOM 828 C CA . ALA A 1 102 ? -5.735 -12.118 4.579 1.00 95.75 102 ALA A CA 1
ATOM 829 C C . ALA A 1 102 ? -5.762 -11.073 5.707 1.00 95.75 102 ALA A C 1
ATOM 831 O O . ALA A 1 102 ? -5.330 -11.364 6.822 1.00 95.75 102 ALA A O 1
ATOM 832 N N . TYR A 1 103 ? -6.288 -9.876 5.420 1.00 96.50 103 TYR A N 1
ATOM 833 C CA . TYR A 1 103 ? -6.480 -8.815 6.409 1.00 96.50 103 TYR A CA 1
ATOM 834 C C . TYR A 1 103 ? -7.845 -8.139 6.273 1.00 96.50 103 TYR A C 1
ATOM 836 O O . TYR A 1 103 ? -8.410 -8.051 5.179 1.00 96.50 103 TYR A O 1
ATOM 844 N N . TRP A 1 104 ? -8.316 -7.581 7.387 1.00 95.75 104 TRP A N 1
ATOM 845 C CA . TRP A 1 104 ? -9.449 -6.662 7.451 1.00 95.75 104 TRP A CA 1
ATOM 846 C C . TRP A 1 104 ? -9.006 -5.366 8.106 1.00 95.75 104 TRP A C 1
ATOM 848 O O . TRP A 1 104 ? -8.308 -5.386 9.115 1.00 95.75 104 TRP A O 1
ATOM 858 N N . VAL A 1 105 ? -9.440 -4.241 7.560 1.00 94.06 105 VAL A N 1
ATOM 859 C CA . VAL A 1 105 ? -9.222 -2.922 8.143 1.00 94.06 105 VAL A CA 1
ATOM 860 C C . VAL A 1 105 ? -10.576 -2.299 8.394 1.00 94.06 105 VAL A C 1
ATOM 862 O O . VAL A 1 105 ? -11.291 -1.991 7.445 1.00 94.06 105 VAL A O 1
ATOM 865 N N . VAL A 1 106 ? -10.924 -2.134 9.664 1.00 92.62 106 VAL A N 1
ATOM 866 C CA . VAL A 1 106 ? -12.225 -1.615 10.093 1.00 92.62 106 VAL A CA 1
ATOM 867 C C . VAL A 1 106 ? -12.058 -0.179 10.552 1.00 92.62 106 VAL A C 1
ATOM 869 O O . VAL A 1 106 ? -11.292 0.089 11.484 1.00 92.62 106 VAL A O 1
ATOM 872 N N . GLN A 1 107 ? -12.789 0.737 9.926 1.00 87.94 107 GLN A N 1
ATOM 873 C CA . GLN A 1 107 ? -12.906 2.109 10.389 1.00 87.94 107 GLN A CA 1
ATOM 874 C C . GLN A 1 107 ? -14.010 2.204 11.440 1.00 87.94 107 GLN A C 1
ATOM 876 O O . GLN A 1 107 ? -15.188 2.072 11.139 1.00 87.94 107 GLN A O 1
ATOM 881 N N . TYR A 1 108 ? -13.632 2.440 12.694 1.00 84.50 108 TYR A N 1
ATOM 882 C CA . TYR A 1 108 ? -14.601 2.529 13.795 1.00 84.50 108 TYR A CA 1
ATOM 883 C C . TYR A 1 108 ? -14.935 3.977 14.179 1.00 84.50 108 TYR A C 1
ATOM 885 O O . TYR A 1 108 ? -15.912 4.223 14.881 1.00 84.50 108 TYR A O 1
ATOM 893 N N . LYS A 1 109 ? -14.109 4.941 13.748 1.00 82.00 109 LYS A N 1
ATOM 894 C CA . LYS A 1 109 ? -14.359 6.393 13.790 1.00 82.00 109 LYS A CA 1
ATOM 895 C C . LYS A 1 109 ? -13.633 7.049 12.618 1.00 82.00 109 LYS A C 1
ATOM 897 O O . LYS A 1 109 ? -12.711 6.458 12.059 1.00 82.00 109 LYS A O 1
ATOM 902 N N . LEU A 1 110 ? -13.994 8.287 12.278 1.00 78.00 110 LEU A N 1
ATOM 903 C CA . LEU A 1 110 ? -13.301 9.056 11.241 1.00 78.00 110 LEU A CA 1
ATOM 904 C C . LEU A 1 110 ? -11.778 9.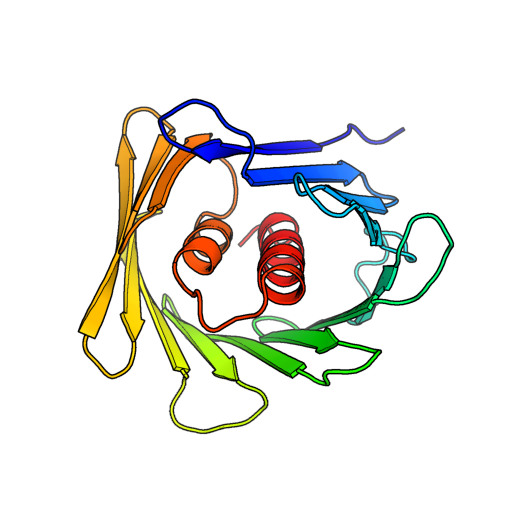029 11.457 1.00 78.00 110 LEU A C 1
ATOM 906 O O . LEU A 1 110 ? -11.286 9.408 12.523 1.00 78.00 110 LEU A O 1
ATOM 910 N N . ASN A 1 111 ? -11.056 8.543 10.444 1.00 74.56 111 ASN A N 1
ATOM 911 C CA . ASN A 1 111 ? -9.605 8.370 10.433 1.00 74.56 111 ASN A CA 1
ATOM 912 C C . ASN A 1 111 ? -9.013 7.440 11.528 1.00 74.56 111 ASN A C 1
ATOM 914 O O . ASN A 1 111 ? -7.802 7.444 11.765 1.00 74.56 111 ASN A O 1
ATOM 918 N N . LYS A 1 112 ? -9.829 6.615 12.198 1.00 81.12 112 LYS A N 1
ATOM 919 C CA . LYS A 1 112 ? -9.370 5.618 13.179 1.00 81.12 112 LYS A CA 1
ATOM 920 C C . LYS A 1 112 ? -9.686 4.210 12.695 1.00 81.12 112 LYS A C 1
ATOM 922 O O . LYS A 1 112 ? -10.856 3.854 12.546 1.00 81.12 112 LYS A O 1
ATOM 927 N N . TYR A 1 113 ? -8.638 3.413 12.516 1.00 86.88 113 TYR A N 1
ATOM 928 C CA . TYR A 1 113 ? -8.724 2.068 11.959 1.00 86.88 113 TYR A CA 1
ATOM 929 C C . TYR A 1 113 ? -8.149 1.032 12.909 1.00 86.88 113 TYR A C 1
ATOM 931 O O . TYR A 1 113 ? -7.208 1.308 13.656 1.00 86.88 113 TYR A O 1
ATOM 939 N N . ARG A 1 114 ? -8.682 -0.181 12.821 1.00 90.81 114 ARG A N 1
ATOM 940 C CA . ARG A 1 114 ? -8.084 -1.394 13.381 1.00 90.81 114 ARG A CA 1
ATOM 941 C C . ARG A 1 114 ? -7.807 -2.373 12.256 1.00 90.81 114 ARG A C 1
ATOM 943 O O . ARG A 1 114 ? -8.644 -2.536 11.372 1.00 90.81 114 ARG A O 1
ATOM 950 N N . VAL A 1 115 ? -6.639 -2.995 12.290 1.00 92.31 115 VAL A N 1
ATOM 951 C CA . VAL A 1 115 ? -6.197 -4.000 11.329 1.00 92.31 115 VAL A CA 1
ATOM 952 C C . VAL A 1 115 ? -6.246 -5.359 12.000 1.00 92.31 115 VAL A C 1
ATOM 954 O O . VAL A 1 115 ? -5.635 -5.566 13.047 1.00 92.31 115 VAL A O 1
ATOM 957 N N . TYR A 1 116 ? -6.949 -6.286 11.367 1.00 93.88 116 TYR A N 1
ATOM 958 C CA . TYR A 1 116 ? -7.111 -7.653 11.821 1.00 93.88 116 TYR A CA 1
ATOM 959 C C . TYR A 1 116 ? -6.467 -8.622 10.841 1.00 93.88 116 TYR A C 1
ATOM 961 O O . TYR A 1 116 ? -6.587 -8.456 9.626 1.00 93.88 116 TYR A O 1
ATOM 969 N N . GLN A 1 117 ? -5.836 -9.660 11.375 1.00 93.44 117 GLN A N 1
ATOM 970 C CA . GLN A 1 117 ? -5.308 -10.793 10.630 1.00 93.44 117 GLN A CA 1
ATOM 971 C C . GLN A 1 117 ? -5.765 -12.085 11.306 1.00 93.44 117 GLN A C 1
ATOM 973 O O . GLN A 1 117 ? -5.523 -12.277 12.496 1.00 93.44 117 GLN A O 1
ATOM 978 N N . ALA A 1 118 ? -6.432 -12.968 10.556 1.00 88.88 118 ALA A N 1
ATOM 979 C CA . ALA A 1 118 ? -6.986 -14.221 11.085 1.00 88.88 118 ALA A CA 1
ATOM 980 C C . ALA A 1 118 ? -7.787 -14.033 12.399 1.00 88.88 118 ALA A C 1
ATOM 982 O O . ALA A 1 118 ? -7.644 -14.805 13.342 1.00 88.88 118 ALA A O 1
ATOM 983 N N . GLY A 1 119 ? -8.586 -12.961 12.480 1.00 88.25 119 GLY A N 1
ATOM 984 C CA . GLY A 1 119 ? -9.400 -12.620 13.656 1.00 88.25 119 GLY A CA 1
ATOM 985 C C . GLY A 1 119 ? -8.678 -11.861 14.778 1.00 88.25 119 GLY A C 1
ATOM 986 O O . GLY A 1 119 ? -9.345 -11.322 15.655 1.00 88.25 119 GLY A O 1
ATOM 987 N N . ASN A 1 120 ? -7.349 -11.741 14.740 1.00 89.62 120 ASN A N 1
ATOM 988 C CA . ASN A 1 120 ? -6.568 -11.054 15.772 1.00 89.62 120 ASN A CA 1
ATOM 989 C C . ASN A 1 120 ? -6.242 -9.615 15.361 1.00 89.62 120 ASN A C 1
ATOM 991 O O . ASN A 1 120 ? -5.865 -9.379 14.213 1.00 89.62 120 ASN A O 1
ATOM 995 N N . GLU A 1 121 ? -6.350 -8.655 16.284 1.00 90.88 121 GLU A N 1
ATOM 996 C CA . GLU A 1 121 ? -5.883 -7.280 16.053 1.00 90.88 121 GLU A CA 1
ATOM 997 C C . GLU A 1 121 ? -4.349 -7.276 15.959 1.00 90.88 121 GLU A C 1
ATOM 999 O O . GLU A 1 121 ? -3.661 -7.659 16.901 1.00 90.88 121 GLU A O 1
ATOM 1004 N N . VAL A 1 122 ? -3.811 -6.855 14.812 1.00 88.75 122 VAL A N 1
ATOM 1005 C CA . VAL A 1 122 ? -2.359 -6.775 14.552 1.00 88.75 122 VAL A CA 1
ATOM 1006 C C . VAL A 1 122 ? -1.843 -5.341 14.491 1.00 88.75 122 VAL A C 1
ATOM 1008 O O . VAL A 1 122 ? -0.633 -5.107 14.454 1.00 88.75 122 VAL A O 1
ATOM 1011 N N . GLY A 1 123 ? -2.757 -4.374 14.494 1.00 86.62 123 GLY A N 1
ATOM 1012 C CA . GLY A 1 123 ? -2.421 -2.984 14.715 1.00 86.62 123 GLY A CA 1
ATOM 1013 C C . GLY A 1 123 ? -3.615 -2.051 14.589 1.00 86.62 123 GLY A C 1
ATOM 1014 O O . GLY A 1 123 ? -4.715 -2.443 14.202 1.00 86.62 123 GLY A O 1
ATOM 1015 N N . LYS A 1 124 ? -3.395 -0.787 14.925 1.00 85.25 124 LYS A N 1
ATOM 1016 C CA . LYS A 1 124 ? -4.415 0.261 14.912 1.00 85.25 124 LYS A CA 1
ATOM 1017 C C . LYS A 1 124 ? -3.801 1.602 14.555 1.00 85.25 124 LYS A C 1
ATOM 1019 O O . LYS A 1 124 ? -2.604 1.824 14.727 1.00 85.25 124 LYS A O 1
ATOM 1024 N N . THR A 1 125 ? -4.637 2.520 14.094 1.00 78.44 125 THR A N 1
ATOM 1025 C CA . THR A 1 125 ? -4.247 3.920 13.944 1.00 78.44 125 THR A CA 1
ATOM 1026 C C . THR A 1 125 ? -4.833 4.755 15.076 1.00 78.44 125 THR A C 1
ATOM 1028 O O . THR A 1 125 ? -6.012 4.652 15.423 1.00 78.44 125 THR A O 1
ATOM 1031 N N . LYS A 1 126 ? -4.016 5.630 15.652 1.00 71.31 126 LYS A N 1
ATOM 1032 C CA . LYS A 1 126 ? -4.444 6.702 16.547 1.00 71.31 126 LYS A CA 1
ATOM 1033 C C . LYS A 1 126 ? -4.067 8.021 15.893 1.00 71.31 126 LYS A C 1
ATOM 1035 O O . LYS A 1 126 ? -2.983 8.147 15.350 1.00 71.31 126 LYS A O 1
ATOM 1040 N N . ILE A 1 127 ? -4.965 8.999 15.919 1.00 68.00 127 ILE A N 1
ATOM 1041 C CA . ILE A 1 127 ? -4.660 10.334 15.401 1.00 68.00 127 ILE A CA 1
ATOM 1042 C C . ILE A 1 127 ? -4.619 11.318 16.547 1.00 68.00 127 ILE A C 1
ATOM 1044 O O . ILE A 1 127 ? -5.596 11.436 17.290 1.00 68.00 127 ILE A O 1
ATOM 1048 N N . THR A 1 128 ? -3.495 12.017 16.658 1.00 65.56 128 THR A N 1
ATOM 1049 C CA . THR A 1 128 ? -3.253 13.048 17.667 1.00 65.56 128 THR A CA 1
ATOM 1050 C C . THR A 1 128 ? -2.588 14.243 16.984 1.00 65.56 128 THR A C 1
ATOM 1052 O O . THR A 1 128 ? -1.589 14.063 16.296 1.00 65.56 128 THR A O 1
ATOM 1055 N N . ASN A 1 129 ? -3.127 15.457 17.142 1.00 63.25 129 ASN A N 1
ATOM 1056 C CA . ASN A 1 129 ? -2.541 16.708 16.615 1.00 63.25 129 ASN A CA 1
ATOM 1057 C C . ASN A 1 129 ? -2.161 16.665 15.128 1.00 63.25 129 ASN A C 1
ATOM 1059 O O . ASN A 1 129 ? -1.119 17.163 14.711 1.00 63.25 129 ASN A O 1
ATOM 1063 N N . GLY A 1 130 ? -3.004 16.025 14.329 1.00 60.22 130 GLY A N 1
ATOM 1064 C CA . GLY A 1 130 ? -2.784 15.911 12.901 1.00 60.22 130 GLY A CA 1
ATOM 1065 C C . GLY A 1 130 ? -1.704 14.896 12.487 1.00 60.22 130 GLY A C 1
ATOM 1066 O O . GLY A 1 130 ? -1.159 14.977 11.385 1.00 60.22 130 GLY A O 1
ATOM 1067 N N . ILE A 1 131 ? -1.356 13.962 13.376 1.00 65.38 131 ILE A N 1
ATOM 1068 C CA . ILE A 1 131 ? -0.382 12.894 13.145 1.00 65.38 131 ILE A CA 1
ATOM 1069 C C . ILE A 1 131 ? -1.082 11.545 13.316 1.00 65.38 131 ILE A C 1
ATOM 1071 O O . ILE A 1 131 ? -1.709 11.315 14.349 1.00 65.38 131 ILE A O 1
ATOM 1075 N N . VAL A 1 132 ? -0.967 10.654 12.326 1.00 65.00 132 VAL A N 1
ATOM 1076 C CA . VAL A 1 132 ? -1.342 9.238 12.465 1.00 65.00 132 VAL A CA 1
ATOM 1077 C C . VAL A 1 132 ? -0.203 8.492 13.156 1.00 65.00 132 VAL A C 1
ATOM 1079 O O . VAL A 1 132 ? 0.845 8.269 12.548 1.00 65.00 132 VAL A O 1
ATOM 1082 N N . ASP A 1 133 ? -0.434 8.099 14.404 1.00 66.31 133 ASP A N 1
ATOM 1083 C CA . ASP A 1 133 ? 0.309 7.060 15.104 1.00 66.31 133 ASP A CA 1
ATOM 1084 C C . ASP A 1 133 ? -0.209 5.702 14.618 1.00 66.31 133 ASP A C 1
ATOM 1086 O O . ASP A 1 133 ? -1.393 5.384 14.747 1.00 66.31 133 ASP A O 1
ATOM 1090 N N . VAL A 1 134 ? 0.671 4.899 14.034 1.00 67.69 134 VAL A N 1
ATOM 1091 C CA . VAL A 1 134 ? 0.379 3.505 13.689 1.00 67.69 134 VAL A CA 1
ATOM 1092 C C . VAL A 1 134 ? 1.006 2.642 14.773 1.00 67.69 134 VAL A C 1
ATOM 1094 O O . VAL A 1 134 ? 2.225 2.643 14.891 1.00 67.69 134 VAL A O 1
ATOM 1097 N N . ASP A 1 135 ? 0.170 1.965 15.556 1.00 68.50 135 ASP A N 1
ATOM 1098 C CA . ASP A 1 135 ? 0.564 1.073 16.649 1.00 68.50 135 ASP A CA 1
ATOM 1099 C C . ASP A 1 135 ? 0.342 -0.369 16.180 1.00 68.50 135 ASP A C 1
ATOM 1101 O O . ASP A 1 135 ? -0.795 -0.838 16.105 1.00 68.50 135 ASP A O 1
ATOM 1105 N N . GLY A 1 136 ? 1.420 -1.028 15.758 1.00 63.44 136 GLY A N 1
ATOM 1106 C CA . GLY A 1 136 ? 1.438 -2.414 15.292 1.00 63.44 136 GLY A CA 1
ATOM 1107 C C . GLY A 1 136 ? 2.800 -3.049 15.568 1.00 63.44 136 GLY A C 1
ATOM 1108 O O . GLY A 1 136 ? 3.758 -2.353 15.907 1.00 63.44 136 GLY A O 1
ATOM 1109 N N . VAL A 1 137 ? 2.916 -4.374 15.432 1.00 53.88 137 VAL A N 1
ATOM 1110 C CA . VAL A 1 137 ? 4.151 -5.104 15.788 1.00 53.88 137 VAL A CA 1
ATOM 1111 C C . VAL A 1 137 ? 5.373 -4.493 15.083 1.00 53.88 137 VAL A C 1
ATOM 1113 O O . VAL A 1 137 ? 5.496 -4.578 13.863 1.00 53.88 137 VAL A O 1
ATOM 1116 N N . GLY A 1 138 ? 6.273 -3.867 15.850 1.00 53.62 138 GLY A N 1
ATOM 1117 C CA . GLY A 1 138 ? 7.564 -3.349 15.381 1.00 53.62 138 GLY A CA 1
ATOM 1118 C C . GLY A 1 138 ? 7.534 -2.061 14.545 1.00 53.62 138 GLY A C 1
ATOM 1119 O O . GLY A 1 138 ? 8.580 -1.675 14.024 1.00 53.62 138 GLY A O 1
ATOM 1120 N N . ILE A 1 139 ? 6.387 -1.388 14.405 1.00 59.56 139 ILE A N 1
ATOM 1121 C CA . ILE A 1 139 ? 6.279 -0.130 13.657 1.00 59.56 139 ILE A CA 1
ATOM 1122 C C . ILE A 1 139 ? 5.577 0.933 14.494 1.00 59.56 139 ILE A C 1
ATOM 1124 O O . ILE A 1 139 ? 4.523 0.704 15.070 1.00 59.56 139 ILE A O 1
ATOM 1128 N N . ASP A 1 140 ? 6.188 2.111 14.490 1.00 62.56 140 ASP A N 1
ATOM 1129 C CA . ASP A 1 140 ? 5.797 3.273 15.265 1.00 62.56 140 ASP A CA 1
ATOM 1130 C C . ASP A 1 140 ? 6.021 4.499 14.360 1.00 62.56 140 ASP A C 1
ATOM 1132 O O . ASP A 1 140 ? 7.166 4.901 14.117 1.00 62.56 140 ASP A O 1
ATOM 1136 N N . LEU A 1 141 ? 4.948 5.036 13.767 1.00 66.75 141 LEU A N 1
ATOM 1137 C CA . LEU A 1 141 ? 5.019 6.014 12.664 1.00 66.75 141 LEU A CA 1
ATOM 1138 C C . LEU A 1 141 ? 4.477 7.384 13.038 1.00 66.75 141 LEU A C 1
ATOM 1140 O O . LEU A 1 141 ? 3.586 7.490 13.869 1.00 66.75 141 LEU A O 1
ATOM 1144 N N . LYS A 1 142 ? 4.970 8.419 12.347 1.00 64.12 142 LYS A N 1
ATOM 1145 C CA . LYS A 1 142 ? 4.388 9.768 12.359 1.00 64.12 142 LYS A CA 1
ATOM 1146 C C . LYS A 1 142 ? 4.040 10.194 10.939 1.00 64.12 142 LYS A C 1
ATOM 1148 O O . LYS A 1 142 ? 4.926 10.285 10.086 1.00 64.12 142 LYS A O 1
ATOM 1153 N N . ILE A 1 143 ? 2.758 10.454 10.684 1.00 65.62 143 ILE A N 1
ATOM 1154 C CA . ILE A 1 143 ? 2.250 10.760 9.341 1.00 65.62 143 ILE A CA 1
ATOM 1155 C C . ILE A 1 143 ? 1.298 11.967 9.383 1.00 65.62 143 ILE A C 1
ATOM 1157 O O . ILE A 1 143 ? 0.313 11.892 10.113 1.00 65.62 143 ILE A O 1
ATOM 1161 N N . PRO A 1 144 ? 1.534 13.053 8.619 1.00 58.81 144 PRO A N 1
ATOM 1162 C CA . PRO A 1 144 ? 0.655 14.228 8.608 1.00 58.81 144 PRO A CA 1
ATOM 1163 C C . PRO A 1 144 ? -0.739 13.915 8.031 1.00 58.81 144 PRO A C 1
ATOM 1165 O O . PRO A 1 144 ? -0.842 13.327 6.955 1.00 58.81 144 PRO A O 1
ATOM 1168 N N . THR A 1 145 ? -1.809 14.325 8.717 1.00 58.22 145 THR A N 1
ATOM 1169 C CA . THR A 1 145 ? -3.215 14.107 8.328 1.00 58.22 145 THR A CA 1
ATOM 1170 C C . THR A 1 145 ? -3.792 15.315 7.585 1.00 58.22 145 THR A C 1
ATOM 1172 O O . THR A 1 145 ? -4.275 16.268 8.202 1.00 58.22 145 THR A O 1
ATOM 1175 N N . PRO A 1 146 ? -3.762 15.276 6.251 1.00 53.31 146 PRO A N 1
ATOM 1176 C CA . PRO A 1 146 ? -5.039 15.376 5.540 1.00 53.31 146 PRO A CA 1
ATOM 1177 C C . PRO A 1 146 ? -5.221 14.290 4.463 1.00 53.31 146 PRO A C 1
ATOM 1179 O O . PRO A 1 146 ? -6.158 14.347 3.679 1.00 53.31 146 PRO A O 1
ATOM 1182 N N . THR A 1 147 ? -4.333 13.296 4.404 1.00 62.28 147 THR A N 1
ATOM 1183 C CA . THR A 1 147 ? -4.313 12.268 3.352 1.00 62.28 147 THR A CA 1
ATOM 1184 C C . THR A 1 147 ? -5.014 10.972 3.770 1.00 62.28 147 THR A C 1
ATOM 1186 O O . THR A 1 147 ? -4.930 10.576 4.934 1.00 62.28 147 THR A O 1
ATOM 1189 N N . ASN A 1 148 ? -5.675 10.310 2.807 1.00 74.00 148 ASN A N 1
ATOM 1190 C CA . ASN A 1 148 ? -6.427 9.057 2.963 1.00 74.00 148 ASN A CA 1
ATOM 1191 C C . ASN A 1 148 ? -5.718 8.062 3.895 1.00 74.00 148 ASN A C 1
ATOM 1193 O O . ASN A 1 148 ? -4.694 7.457 3.562 1.00 74.00 148 ASN A O 1
ATOM 1197 N N . SER A 1 149 ? -6.280 7.905 5.089 1.00 75.31 149 SER A N 1
ATOM 1198 C CA . SER A 1 149 ? -5.621 7.241 6.204 1.00 75.31 149 SER A CA 1
ATOM 1199 C C . SER A 1 149 ? -5.690 5.708 6.130 1.00 75.31 149 SER A C 1
ATOM 1201 O O . SER A 1 149 ? -4.844 5.043 6.737 1.00 75.31 149 SER A O 1
ATOM 1203 N N . TYR A 1 150 ? -6.564 5.143 5.280 1.00 85.75 150 TYR A N 1
ATOM 1204 C CA . TYR A 1 150 ? -6.511 3.726 4.896 1.00 85.75 150 TYR A CA 1
ATOM 1205 C C . TYR A 1 150 ? -5.160 3.357 4.288 1.00 85.75 150 TYR A C 1
ATOM 1207 O O . TYR A 1 150 ? -4.644 2.274 4.573 1.00 85.75 150 TYR A O 1
ATOM 1215 N N . ALA A 1 151 ? -4.545 4.256 3.508 1.00 88.19 151 ALA A N 1
ATOM 1216 C CA . ALA A 1 151 ? -3.248 4.004 2.885 1.00 88.19 151 ALA A CA 1
ATOM 1217 C C . ALA A 1 151 ? -2.199 3.604 3.925 1.00 88.19 151 ALA A C 1
ATOM 1219 O O . ALA A 1 151 ? -1.444 2.658 3.734 1.00 88.19 151 ALA A O 1
ATOM 1220 N N . TYR A 1 152 ? -2.182 4.263 5.077 1.00 85.69 152 TYR A N 1
ATOM 1221 C CA . TYR A 1 152 ? -1.172 4.009 6.099 1.00 85.69 152 TYR A CA 1
ATOM 1222 C C . TYR A 1 152 ? -1.355 2.671 6.808 1.00 85.69 152 TYR A C 1
ATOM 1224 O O . TYR A 1 152 ? -0.380 2.117 7.314 1.00 85.69 152 TYR A O 1
ATOM 1232 N N . THR A 1 153 ? -2.561 2.100 6.776 1.00 88.00 153 THR A N 1
ATOM 1233 C CA . THR A 1 153 ? -2.819 0.790 7.383 1.00 88.00 153 THR A CA 1
ATOM 1234 C C . THR A 1 153 ? -2.073 -0.342 6.690 1.00 88.00 153 THR A C 1
ATOM 1236 O O . THR A 1 153 ? -1.675 -1.308 7.340 1.00 88.00 153 THR A O 1
ATOM 1239 N N . LEU A 1 154 ? -1.772 -0.178 5.397 1.00 91.38 154 LEU A N 1
ATOM 1240 C CA . LEU A 1 154 ? -0.977 -1.132 4.632 1.00 91.38 154 LEU A CA 1
ATOM 1241 C C . LEU A 1 154 ? 0.398 -1.365 5.269 1.00 91.38 154 LEU A C 1
ATOM 1243 O O . LEU A 1 154 ? 0.903 -2.482 5.207 1.00 91.38 154 LEU A O 1
ATOM 1247 N N . LEU A 1 155 ? 0.984 -0.365 5.943 1.00 87.44 155 LEU A N 1
ATOM 1248 C CA . LEU A 1 155 ? 2.281 -0.483 6.625 1.00 87.44 155 LEU A CA 1
ATOM 1249 C C . LEU A 1 155 ? 2.298 -1.553 7.726 1.00 87.44 155 LEU A C 1
ATOM 1251 O O . LEU A 1 155 ? 3.363 -2.110 7.977 1.00 87.44 155 LEU A O 1
ATOM 1255 N N . MET A 1 156 ? 1.142 -1.914 8.290 1.00 86.50 156 MET A N 1
ATOM 1256 C CA . MET A 1 156 ? 1.001 -2.975 9.298 1.00 86.50 156 MET A CA 1
ATOM 1257 C C . MET A 1 156 ? 0.941 -4.392 8.692 1.00 86.50 156 MET A C 1
ATOM 1259 O O . MET A 1 156 ? 1.042 -5.384 9.408 1.00 86.50 156 MET A O 1
ATOM 1263 N N . MET A 1 157 ? 0.794 -4.520 7.370 1.00 91.25 157 MET A N 1
ATOM 1264 C CA . MET A 1 157 ? 0.554 -5.797 6.685 1.00 91.25 157 MET A CA 1
ATOM 1265 C C . MET A 1 157 ? 1.853 -6.382 6.117 1.00 91.25 157 MET A C 1
ATOM 1267 O O . MET A 1 157 ? 2.097 -6.361 4.911 1.00 91.25 157 MET A O 1
ATOM 1271 N N . TYR A 1 158 ? 2.733 -6.879 6.987 1.00 87.50 158 TYR A N 1
ATOM 1272 C CA . TYR A 1 158 ? 4.086 -7.312 6.602 1.00 87.50 158 TYR A CA 1
ATOM 1273 C C . TYR A 1 158 ? 4.156 -8.518 5.663 1.00 87.50 158 TYR A C 1
ATOM 1275 O O . TYR A 1 158 ? 5.177 -8.710 5.006 1.00 87.50 158 TYR A O 1
ATOM 1283 N N . GLN A 1 159 ? 3.090 -9.316 5.567 1.00 90.25 159 GLN A N 1
ATOM 1284 C CA . GLN A 1 159 ? 3.034 -10.414 4.598 1.00 90.25 159 GLN A CA 1
ATOM 1285 C C . GLN A 1 159 ? 2.919 -9.917 3.153 1.00 90.25 159 GLN A C 1
ATOM 1287 O O . GLN A 1 159 ? 3.220 -10.661 2.218 1.00 90.25 159 GLN A O 1
ATOM 1292 N N . ILE A 1 160 ? 2.504 -8.662 2.958 1.00 93.75 160 ILE A N 1
ATOM 1293 C CA . ILE A 1 160 ? 2.468 -8.024 1.648 1.00 93.75 160 ILE A CA 1
ATOM 1294 C C . ILE A 1 160 ? 3.887 -7.557 1.307 1.00 93.75 160 ILE A C 1
ATOM 1296 O O . ILE A 1 160 ? 4.456 -6.748 2.049 1.00 93.75 160 ILE A O 1
ATOM 1300 N N . PRO A 1 161 ? 4.471 -7.988 0.172 1.00 94.06 161 PRO A N 1
ATOM 1301 C CA . PRO A 1 161 ? 5.783 -7.514 -0.251 1.00 94.06 161 PRO A CA 1
ATOM 1302 C C . PRO A 1 161 ? 5.848 -5.984 -0.271 1.00 94.06 161 PRO A C 1
ATOM 1304 O O . PRO A 1 161 ? 4.949 -5.329 -0.800 1.00 94.06 161 PRO A O 1
ATOM 1307 N N . LYS A 1 162 ? 6.934 -5.399 0.259 1.00 92.75 162 LYS A N 1
ATOM 1308 C CA . LYS A 1 162 ? 7.080 -3.938 0.440 1.00 92.75 162 LYS A CA 1
ATOM 1309 C C . LYS A 1 162 ? 6.752 -3.138 -0.825 1.00 92.75 162 LYS A C 1
ATOM 1311 O O . LYS A 1 162 ? 6.093 -2.110 -0.734 1.00 92.75 162 LYS A O 1
ATOM 1316 N N . ILE A 1 163 ? 7.175 -3.621 -1.993 1.00 94.12 163 ILE A N 1
ATOM 1317 C CA . ILE A 1 163 ? 6.917 -2.963 -3.279 1.00 94.12 163 ILE A CA 1
ATOM 1318 C C . ILE A 1 163 ? 5.423 -2.934 -3.645 1.00 94.12 163 ILE A C 1
ATOM 1320 O O . ILE A 1 163 ? 4.921 -1.894 -4.068 1.00 94.12 163 ILE A O 1
ATOM 1324 N N . ILE A 1 164 ? 4.696 -4.032 -3.413 1.00 95.94 164 ILE A N 1
ATOM 1325 C CA . ILE A 1 164 ? 3.242 -4.107 -3.609 1.00 95.94 164 ILE A CA 1
ATOM 1326 C C . ILE A 1 164 ? 2.556 -3.195 -2.602 1.00 95.94 164 ILE A C 1
ATOM 1328 O O . ILE A 1 164 ? 1.747 -2.357 -2.983 1.00 95.94 164 ILE A O 1
ATOM 1332 N N . ARG A 1 165 ? 2.936 -3.315 -1.328 1.00 94.50 165 ARG A N 1
ATOM 1333 C CA . ARG A 1 165 ? 2.405 -2.511 -0.232 1.00 94.50 165 ARG A CA 1
ATOM 1334 C C . ARG A 1 165 ? 2.496 -1.019 -0.546 1.00 94.50 165 ARG A C 1
ATOM 1336 O O . ARG A 1 165 ? 1.481 -0.339 -0.550 1.00 94.50 165 ARG A O 1
ATOM 1343 N N . CYS A 1 166 ? 3.683 -0.520 -0.879 1.00 94.88 166 CYS A N 1
ATOM 1344 C CA . CYS A 1 166 ? 3.881 0.890 -1.208 1.00 94.88 166 CYS A CA 1
ATOM 1345 C C . CYS A 1 166 ? 3.168 1.310 -2.508 1.00 94.88 166 CYS A C 1
ATOM 1347 O O . CYS A 1 166 ? 2.714 2.445 -2.591 1.00 94.88 166 CYS A O 1
ATOM 1349 N N . SER A 1 167 ? 3.015 0.425 -3.497 1.00 95.19 167 SER A N 1
ATOM 1350 C CA . SER A 1 167 ? 2.265 0.750 -4.724 1.00 95.19 167 SER A CA 1
ATOM 1351 C C . SER A 1 167 ? 0.759 0.854 -4.458 1.00 95.19 167 SER A C 1
ATOM 1353 O O . SER A 1 167 ? 0.133 1.826 -4.864 1.00 95.19 167 SER A O 1
ATOM 1355 N N . LEU A 1 168 ? 0.189 -0.068 -3.676 1.00 94.88 168 LEU A N 1
ATOM 1356 C CA . LEU A 1 168 ? -1.200 0.015 -3.209 1.00 94.88 168 LEU A CA 1
ATOM 1357 C C . LEU A 1 168 ? -1.444 1.263 -2.351 1.00 94.88 168 LEU A C 1
ATOM 1359 O O . LEU A 1 168 ? -2.473 1.918 -2.494 1.00 94.88 168 LEU A O 1
ATOM 1363 N N . MET A 1 169 ? -0.484 1.625 -1.492 1.00 92.94 169 MET A N 1
ATOM 1364 C CA . MET A 1 169 ? -0.541 2.872 -0.727 1.00 92.94 169 MET A CA 1
ATOM 1365 C C . MET A 1 169 ? -0.626 4.087 -1.641 1.00 92.94 169 MET A C 1
ATOM 1367 O O . MET A 1 169 ? -1.419 4.980 -1.371 1.00 92.94 169 MET A O 1
ATOM 1371 N N . ALA A 1 170 ? 0.177 4.131 -2.705 1.00 92.25 170 ALA A N 1
ATOM 1372 C CA . ALA A 1 170 ? 0.144 5.238 -3.647 1.00 92.25 170 ALA A CA 1
ATOM 1373 C C . ALA A 1 170 ? -1.226 5.350 -4.326 1.00 92.25 170 ALA A C 1
ATOM 1375 O O . ALA A 1 170 ? -1.784 6.441 -4.357 1.00 92.25 170 ALA A O 1
ATOM 1376 N N . GLU A 1 171 ? -1.814 4.238 -4.780 1.00 91.19 171 GLU A N 1
ATOM 1377 C CA . GLU A 1 171 ? -3.164 4.262 -5.361 1.00 91.19 171 GLU A CA 1
ATOM 1378 C C . GLU A 1 171 ? -4.221 4.742 -4.363 1.00 91.19 171 GLU A C 1
ATOM 1380 O O . GLU A 1 171 ? -5.089 5.531 -4.727 1.00 91.19 171 GLU A O 1
ATOM 1385 N N . LEU A 1 172 ? -4.131 4.334 -3.093 1.00 89.81 172 LEU A N 1
ATOM 1386 C CA . LEU A 1 172 ? -5.026 4.835 -2.048 1.00 89.81 172 LEU A CA 1
ATOM 1387 C C . LEU A 1 172 ? -4.831 6.327 -1.769 1.00 89.81 172 LEU A C 1
ATOM 1389 O O . LEU A 1 172 ? -5.813 7.029 -1.585 1.00 89.81 172 LEU A O 1
ATOM 1393 N N . LEU A 1 173 ? -3.596 6.830 -1.756 1.00 87.31 173 LEU A N 1
ATOM 1394 C CA . LEU A 1 173 ? -3.325 8.258 -1.546 1.00 87.31 173 LEU A CA 1
ATOM 1395 C C . LEU A 1 173 ? -3.839 9.125 -2.703 1.00 87.31 173 LEU A C 1
ATOM 1397 O O . LEU A 1 173 ? -4.267 10.251 -2.469 1.00 87.31 173 LEU A O 1
ATOM 1401 N N . LEU A 1 174 ? -3.806 8.605 -3.933 1.00 85.00 174 LEU A N 1
ATOM 1402 C CA . LEU A 1 174 ? -4.363 9.274 -5.113 1.00 85.00 174 LEU A CA 1
ATOM 1403 C C . LEU A 1 174 ? -5.893 9.240 -5.128 1.00 85.00 174 LEU A C 1
ATOM 1405 O O . LEU A 1 174 ? -6.531 10.125 -5.695 1.00 85.00 174 LEU A O 1
ATOM 1409 N N . LYS A 1 175 ? -6.482 8.214 -4.513 1.00 78.38 175 LYS A N 1
ATOM 1410 C CA . LYS A 1 175 ? -7.922 8.070 -4.359 1.00 78.38 175 LYS A CA 1
ATOM 1411 C C . LYS A 1 175 ? -8.366 8.948 -3.189 1.00 78.38 175 LYS A C 1
ATOM 1413 O O . LYS A 1 175 ? -8.146 8.606 -2.029 1.00 78.38 175 LYS A O 1
ATOM 1418 N N . GLN A 1 176 ? -8.975 10.089 -3.497 1.00 64.38 176 GLN A N 1
ATOM 1419 C CA . GLN A 1 176 ? -9.648 10.934 -2.507 1.00 64.38 176 GLN A CA 1
ATOM 1420 C C . GLN A 1 176 ? -10.920 10.212 -2.016 1.00 64.38 176 GLN A C 1
ATOM 1422 O O . GLN A 1 176 ? -12.018 10.522 -2.467 1.00 64.38 176 GLN A O 1
ATOM 1427 N N . LEU A 1 177 ? -10.735 9.162 -1.204 1.00 57.94 177 LEU A N 1
ATOM 1428 C CA . LEU A 1 177 ? -11.796 8.435 -0.496 1.00 57.94 177 LEU A CA 1
ATOM 1429 C C . LEU A 1 177 ? -12.267 9.222 0.726 1.00 57.94 177 LEU A C 1
ATOM 1431 O O . LEU A 1 177 ? -11.398 9.846 1.382 1.00 57.94 177 LEU A O 1
#

pLDDT: mean 84.74, std 12.51, range [49.75, 97.69]

Radius of gyration: 15.35 Å; chains: 1; bounding box: 35×40×35 Å

Secondary structure (DSSP, 8-state):
-PPPEEEEEEETT--EEEEEEE-SS-EEEE-SS-EEEESS-TT-TT--EEEEE-TT--EEEEEEEETTEEEEEESSSSP-EEEEEEETTEEEEEETT-SS-SEEEEEEETTEEEEEETTEEEEEEEEETTEEEEEETTEEEEEETTS-THHHHGGG-TTS-HHHHHHHHHHHHHS--